Protein AF-A0A973J5B4-F1 (afdb_monomer_lite)

Foldseek 3Di:
DDPDDDDDPDDPDPPDDDDPDDDADEACCQPVVCVPVVVLPDDPVNVVVCVVVVVVVPGNYYDNDDDCNVVDD

Structure (mmCIF, N/CA/C/O backbone):
data_AF-A0A973J5B4-F1
#
_entry.id   AF-A0A973J5B4-F1
#
loop_
_atom_site.group_PDB
_atom_site.id
_atom_site.type_symbol
_atom_site.label_atom_id
_atom_site.label_alt_id
_atom_site.label_comp_id
_atom_site.label_asym_id
_atom_site.label_entity_id
_atom_site.label_seq_id
_atom_site.pdbx_PDB_ins_code
_atom_site.Cartn_x
_atom_site.Cartn_y
_atom_site.Cartn_z
_atom_site.occupancy
_atom_site.B_iso_or_equiv
_atom_site.auth_seq_id
_atom_site.auth_comp_id
_atom_site.auth_asym_id
_atom_site.auth_atom_id
_atom_site.pdbx_PDB_model_num
ATOM 1 N N . MET A 1 1 ? 0.540 24.886 31.054 1.00 47.44 1 MET A N 1
ATOM 2 C CA . MET A 1 1 ? 0.731 23.674 31.880 1.00 47.44 1 MET A CA 1
ATOM 3 C C . MET A 1 1 ? 0.120 22.527 31.105 1.00 47.44 1 MET A C 1
ATOM 5 O O . MET A 1 1 ? -1.013 22.660 30.680 1.00 47.44 1 MET A O 1
ATOM 9 N N . SER A 1 2 ? 0.945 21.526 30.808 1.00 54.66 2 SER A N 1
ATOM 10 C CA . SER A 1 2 ? 0.779 20.514 29.758 1.00 54.66 2 SER A CA 1
ATOM 11 C C . SER A 1 2 ? -0.577 19.798 29.768 1.00 54.66 2 SER A C 1
ATOM 13 O O . SER A 1 2 ? -0.951 19.228 30.794 1.00 54.66 2 SER A O 1
ATOM 15 N N . ASP A 1 3 ? -1.261 19.781 28.621 1.00 63.91 3 ASP A N 1
ATOM 16 C CA . ASP A 1 3 ? -2.319 18.817 28.316 1.00 63.91 3 ASP A CA 1
ATOM 17 C C . ASP A 1 3 ? -1.687 17.422 28.310 1.00 63.91 3 ASP A C 1
ATOM 19 O O . ASP A 1 3 ? -1.057 16.989 27.345 1.00 63.91 3 ASP A O 1
ATOM 23 N N . GLN A 1 4 ? -1.763 16.750 29.454 1.00 71.75 4 GLN A N 1
ATOM 24 C CA . GLN A 1 4 ? -1.143 15.450 29.657 1.00 71.75 4 GLN A CA 1
ATOM 25 C C . GLN A 1 4 ? -1.712 14.436 28.659 1.00 71.75 4 GLN A C 1
ATOM 27 O O . GLN A 1 4 ? -2.929 14.265 28.549 1.00 71.75 4 GLN A O 1
ATOM 32 N N . VAL A 1 5 ? -0.818 13.734 27.959 1.00 73.94 5 VAL A N 1
ATOM 33 C CA . VAL A 1 5 ? -1.158 12.564 27.147 1.00 73.94 5 VAL A CA 1
ATOM 34 C C . VAL A 1 5 ? -1.881 11.564 28.050 1.00 73.94 5 VAL A C 1
ATOM 36 O O . VAL A 1 5 ? -1.292 10.999 28.972 1.00 73.94 5 VAL A O 1
ATOM 39 N N . LYS A 1 6 ? -3.181 11.368 27.817 1.00 76.56 6 LYS A N 1
ATOM 40 C CA . LYS A 1 6 ? -3.972 10.365 28.534 1.00 76.56 6 LYS A CA 1
ATOM 41 C C . LYS A 1 6 ? -3.607 8.989 27.997 1.00 76.56 6 LYS A C 1
ATOM 43 O O . LYS A 1 6 ? -4.067 8.587 26.930 1.00 76.56 6 LYS A O 1
ATOM 48 N N . MET A 1 7 ? -2.766 8.279 28.73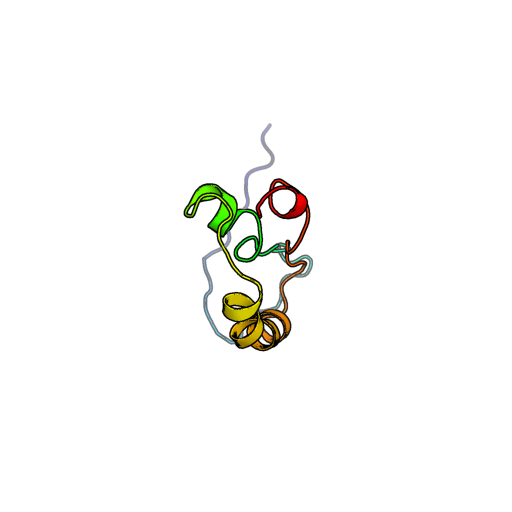8 1.00 79.56 7 MET A N 1
ATOM 49 C CA . MET A 1 7 ? -2.406 6.903 28.418 1.00 79.56 7 MET A CA 1
ATOM 50 C C . MET A 1 7 ? -3.649 6.020 28.540 1.00 79.56 7 MET A C 1
ATOM 52 O O . MET A 1 7 ? -4.338 6.041 29.558 1.00 79.56 7 MET A O 1
ATOM 56 N N . THR A 1 8 ? -3.943 5.259 27.490 1.00 75.25 8 THR A N 1
ATOM 57 C CA . THR A 1 8 ? -5.005 4.247 27.499 1.00 75.25 8 THR A CA 1
ATOM 58 C C . THR A 1 8 ? -4.337 2.879 27.632 1.00 75.25 8 THR A C 1
ATOM 60 O O . THR A 1 8 ? -3.314 2.665 26.973 1.00 75.25 8 THR A O 1
ATOM 63 N N . PRO A 1 9 ? -4.845 1.965 28.477 1.00 81.19 9 PRO A N 1
ATOM 64 C CA . PRO A 1 9 ? -4.354 0.593 28.494 1.00 81.19 9 PRO A CA 1
ATOM 65 C C . PRO A 1 9 ? -4.489 -0.017 27.097 1.00 81.19 9 PRO A C 1
ATOM 67 O O . PRO A 1 9 ? -5.477 0.208 26.398 1.00 81.19 9 PRO A O 1
ATOM 70 N N . VAL A 1 10 ? -3.460 -0.745 26.674 1.00 83.56 10 VAL A N 1
ATOM 71 C CA . VAL A 1 10 ? -3.438 -1.361 25.351 1.00 83.56 10 VAL A CA 1
ATOM 72 C C . VAL A 1 10 ? -4.397 -2.547 25.347 1.00 83.56 10 VAL A C 1
ATOM 74 O O . VAL A 1 10 ? -4.229 -3.479 26.129 1.00 83.56 10 VAL A O 1
ATOM 77 N N . ASP A 1 11 ? -5.390 -2.498 24.464 1.00 87.06 11 ASP A N 1
ATOM 78 C CA . ASP A 1 11 ? -6.405 -3.534 24.300 1.00 87.06 11 ASP A CA 1
ATOM 79 C C . ASP A 1 11 ? -6.403 -4.052 22.854 1.00 87.06 11 ASP A C 1
ATOM 81 O O . ASP A 1 11 ? -6.715 -3.320 21.906 1.00 87.06 11 ASP A O 1
ATOM 85 N N . TYR A 1 12 ? -6.013 -5.319 22.707 1.00 86.06 12 TYR A N 1
ATOM 86 C CA . TYR A 1 12 ? -5.983 -6.059 21.443 1.00 86.06 12 TYR A CA 1
ATOM 87 C C . TYR A 1 12 ? -7.149 -7.051 21.318 1.00 86.06 12 TYR A C 1
ATOM 89 O O . TYR A 1 12 ? -7.129 -7.901 20.429 1.00 86.06 12 TYR A O 1
ATOM 97 N N . SER A 1 13 ? -8.136 -6.987 22.217 1.00 91.50 13 SER A N 1
ATOM 98 C CA . SER A 1 13 ? -9.315 -7.845 22.164 1.00 91.50 13 SER A CA 1
ATOM 99 C C . SER A 1 13 ? -10.087 -7.647 20.854 1.00 91.50 13 SER A C 1
ATOM 101 O O . SER A 1 13 ? -10.132 -6.554 20.278 1.00 91.50 13 SER A O 1
ATOM 103 N N . ALA A 1 14 ? -10.684 -8.730 20.354 1.00 88.88 14 ALA A N 1
ATOM 104 C CA . ALA A 1 14 ? -11.452 -8.698 19.111 1.00 88.88 14 ALA A CA 1
ATOM 105 C C . ALA A 1 14 ? -12.737 -7.859 19.246 1.00 88.88 14 ALA A C 1
ATOM 107 O O . ALA A 1 14 ? -13.226 -7.304 18.265 1.00 88.88 14 ALA A O 1
ATOM 108 N N . ASP A 1 15 ? -13.265 -7.757 20.464 1.00 90.62 15 ASP A N 1
ATOM 109 C CA . ASP A 1 15 ? -14.478 -7.036 20.838 1.00 90.62 15 ASP A CA 1
ATOM 110 C C . ASP A 1 15 ? -14.223 -5.589 21.283 1.00 90.62 15 ASP A C 1
ATOM 112 O O . ASP A 1 15 ? -15.165 -4.894 21.677 1.00 90.62 15 ASP A O 1
ATOM 116 N N . ARG A 1 16 ? -12.982 -5.093 21.169 1.00 89.19 16 ARG A N 1
ATOM 117 C CA . ARG A 1 16 ? -12.662 -3.709 21.521 1.00 89.19 16 ARG A CA 1
ATOM 118 C C . ARG A 1 16 ? -13.590 -2.728 20.782 1.00 89.19 16 ARG A C 1
ATOM 120 O O . ARG A 1 16 ? -13.799 -2.847 19.567 1.00 89.19 16 ARG A O 1
ATOM 127 N N . PRO A 1 17 ? -14.123 -1.704 21.466 1.00 88.81 17 PRO A N 1
ATOM 128 C CA . PRO A 1 17 ? -14.995 -0.733 20.824 1.00 88.81 17 PRO A CA 1
ATOM 129 C C . PRO A 1 17 ? -14.235 0.052 19.747 1.00 88.81 17 PRO A C 1
ATOM 131 O O . PRO A 1 17 ? -13.099 0.491 19.950 1.00 88.81 17 PRO A O 1
ATOM 134 N N . LYS A 1 18 ? -14.876 0.279 18.591 1.00 86.94 18 LYS A N 1
ATOM 135 C CA . LYS A 1 18 ? -14.314 1.149 17.546 1.00 86.94 18 LYS A CA 1
ATOM 136 C C . LYS A 1 18 ? -14.097 2.555 18.112 1.00 86.94 18 LYS A C 1
ATOM 138 O O . LYS A 1 18 ? -14.984 3.127 18.745 1.00 86.94 18 LYS A O 1
ATOM 143 N N . ALA A 1 19 ? -12.922 3.128 17.859 1.00 87.31 19 ALA A N 1
ATOM 144 C CA . ALA A 1 19 ? -12.623 4.492 18.274 1.00 87.31 19 ALA A CA 1
ATOM 145 C C . ALA A 1 19 ? -13.587 5.483 17.602 1.00 87.31 19 ALA A C 1
ATOM 147 O O . ALA A 1 19 ? -13.849 5.383 16.405 1.00 87.31 19 ALA A O 1
ATOM 148 N N . LYS A 1 20 ? -14.065 6.483 18.356 1.00 90.88 20 LYS A N 1
ATOM 149 C CA . LYS A 1 20 ? -14.925 7.560 17.823 1.00 90.88 20 LYS A CA 1
ATOM 150 C C . LYS A 1 20 ? -14.258 8.324 16.671 1.00 90.88 20 LYS A C 1
ATOM 152 O O . LYS A 1 20 ? -14.940 8.790 15.767 1.00 90.88 20 LYS A O 1
ATOM 157 N N . ASN A 1 21 ? -12.935 8.464 16.727 1.00 90.81 21 ASN A N 1
ATOM 158 C CA . ASN A 1 21 ? -12.111 9.050 15.676 1.00 90.81 21 ASN A CA 1
ATOM 159 C C . ASN A 1 21 ? -10.866 8.166 15.488 1.00 90.81 21 ASN A C 1
ATOM 161 O O . ASN A 1 21 ? -9.883 8.359 16.207 1.00 90.81 21 ASN A O 1
ATOM 165 N N . PRO A 1 22 ? -10.924 7.136 14.626 1.00 90.00 22 PRO A N 1
ATOM 166 C CA . PRO A 1 22 ? -9.808 6.219 14.439 1.00 90.00 22 PRO A CA 1
ATOM 167 C C . PRO A 1 22 ? -8.639 6.914 13.738 1.00 90.00 22 PRO A C 1
ATOM 169 O O . PRO A 1 22 ? -8.829 7.807 12.909 1.00 90.00 22 PRO A O 1
ATOM 172 N N . VAL A 1 23 ? -7.419 6.470 14.048 1.00 92.50 23 VAL A N 1
ATOM 173 C CA . VAL A 1 23 ? -6.237 6.867 13.279 1.00 92.50 23 VAL A CA 1
ATOM 174 C C . VAL A 1 23 ? -6.402 6.350 11.855 1.00 92.50 23 VAL A C 1
ATOM 176 O O . VAL A 1 23 ? -6.721 5.182 11.637 1.00 92.50 23 VAL A O 1
ATOM 179 N N . LYS A 1 24 ? -6.192 7.240 10.891 1.00 95.94 24 LYS A N 1
ATOM 180 C CA . LYS A 1 24 ? -6.218 6.919 9.469 1.00 95.94 24 LYS A CA 1
ATOM 181 C C . LYS A 1 24 ? -4.839 6.430 9.055 1.00 95.94 24 LYS A C 1
ATOM 183 O O . LYS A 1 24 ? -3.854 7.117 9.309 1.00 95.94 24 LYS A O 1
ATOM 188 N N . ILE A 1 25 ? -4.789 5.262 8.429 1.00 96.81 25 ILE A N 1
ATOM 189 C CA . ILE A 1 25 ? -3.550 4.663 7.933 1.00 96.81 25 ILE A CA 1
ATOM 190 C C . ILE A 1 25 ? -3.565 4.726 6.412 1.00 96.81 25 ILE A C 1
ATOM 192 O O . ILE A 1 25 ? -4.545 4.311 5.791 1.00 96.81 25 ILE A O 1
ATOM 196 N N . MET A 1 26 ? -2.492 5.268 5.842 1.00 98.00 26 MET A N 1
ATOM 197 C CA . MET A 1 26 ? -2.225 5.236 4.411 1.00 98.00 26 MET A CA 1
ATOM 198 C C . MET A 1 26 ? -1.129 4.210 4.155 1.00 98.00 26 MET A C 1
ATOM 200 O O . MET A 1 26 ? -0.054 4.321 4.744 1.00 98.00 26 MET A O 1
ATOM 204 N N . ASP A 1 27 ? -1.409 3.218 3.317 1.00 98.00 27 ASP A N 1
ATOM 205 C CA . ASP A 1 27 ? -0.379 2.269 2.898 1.00 98.00 27 ASP A CA 1
ATOM 206 C C . ASP A 1 27 ? 0.526 2.900 1.830 1.00 98.00 27 ASP A C 1
ATOM 208 O O . ASP A 1 27 ? 0.058 3.658 0.979 1.00 98.00 27 ASP A O 1
ATOM 212 N N . LEU A 1 28 ? 1.824 2.598 1.903 1.00 97.75 28 LEU A N 1
ATOM 213 C CA . LEU A 1 28 ? 2.867 3.126 1.014 1.00 97.75 28 LEU A CA 1
ATOM 214 C C . LEU A 1 28 ? 3.569 2.021 0.217 1.00 97.75 28 LEU A C 1
ATOM 216 O O . LEU A 1 28 ? 4.520 2.290 -0.518 1.00 97.75 28 LEU A O 1
ATOM 220 N N . SER A 1 29 ? 3.148 0.768 0.379 1.00 96.94 29 SER A N 1
ATOM 221 C CA . SER A 1 29 ? 3.868 -0.400 -0.124 1.00 96.94 29 SER A CA 1
ATOM 222 C C . SER A 1 29 ? 3.974 -0.380 -1.652 1.00 96.94 29 SER A C 1
ATOM 224 O O . SER A 1 29 ? 5.032 -0.694 -2.198 1.00 96.94 29 SER A O 1
ATOM 226 N N . LEU A 1 30 ? 2.919 0.072 -2.343 1.00 96.81 30 LEU A N 1
ATOM 227 C CA . LEU A 1 30 ? 2.848 0.131 -3.810 1.00 96.81 30 LEU A CA 1
ATOM 228 C C . LEU A 1 30 ? 3.523 1.367 -4.439 1.00 96.81 30 LEU A C 1
ATOM 230 O O . LEU A 1 30 ? 3.658 1.419 -5.663 1.00 96.81 30 LEU A O 1
ATOM 234 N N . ARG A 1 31 ? 3.996 2.339 -3.644 1.00 97.88 31 ARG A N 1
ATOM 235 C CA . ARG A 1 31 ? 4.728 3.522 -4.136 1.00 97.88 31 ARG A CA 1
ATOM 236 C C . ARG A 1 31 ? 6.013 3.746 -3.349 1.00 97.88 31 ARG A C 1
ATOM 238 O O . ARG A 1 31 ? 7.076 3.303 -3.780 1.00 97.88 31 ARG A O 1
ATOM 245 N N . ASP A 1 32 ? 5.953 4.438 -2.214 1.00 98.12 32 ASP A N 1
ATOM 246 C CA . ASP A 1 32 ? 7.170 4.897 -1.534 1.00 98.12 32 ASP A CA 1
ATOM 247 C C . ASP A 1 32 ? 7.992 3.764 -0.900 1.00 98.12 32 ASP A C 1
ATOM 249 O O . ASP A 1 32 ? 9.211 3.875 -0.759 1.00 98.12 32 ASP A O 1
ATOM 253 N N . GLY A 1 33 ? 7.352 2.636 -0.579 1.00 97.38 33 GLY A N 1
ATOM 254 C CA . GLY A 1 33 ? 8.014 1.449 -0.042 1.00 97.38 33 GLY A CA 1
ATOM 255 C C . GLY A 1 33 ? 9.060 0.884 -1.003 1.00 97.38 33 GLY A C 1
ATOM 256 O O . GLY A 1 33 ? 10.243 0.804 -0.665 1.00 97.38 33 GLY A O 1
ATOM 257 N N . HIS A 1 34 ? 8.658 0.537 -2.230 1.00 97.06 34 HIS A N 1
ATOM 258 C CA . HIS A 1 34 ? 9.604 0.034 -3.236 1.00 97.06 34 HIS A CA 1
ATOM 259 C C . HIS A 1 34 ? 10.486 1.138 -3.830 1.00 97.06 34 HIS A C 1
ATOM 261 O O . HIS A 1 34 ? 11.622 0.857 -4.209 1.00 97.06 34 HIS A O 1
ATOM 267 N N . GLN A 1 35 ? 10.041 2.397 -3.826 1.00 98.00 35 GLN A N 1
ATOM 268 C CA . GLN A 1 35 ? 10.910 3.537 -4.133 1.00 98.00 35 GLN A CA 1
ATOM 269 C C . GLN A 1 35 ? 12.109 3.601 -3.172 1.00 98.00 35 GLN A C 1
ATOM 271 O O . GLN A 1 35 ? 13.245 3.767 -3.611 1.00 98.00 35 GLN A O 1
ATOM 276 N 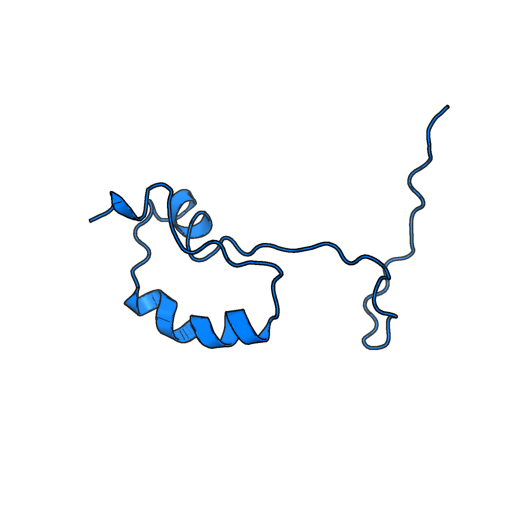N . SER A 1 36 ? 11.870 3.392 -1.875 1.00 97.75 36 SER A N 1
ATOM 277 C CA . SER A 1 36 ? 12.907 3.439 -0.838 1.00 97.75 36 SER A CA 1
ATOM 278 C C . SER A 1 36 ? 13.793 2.191 -0.809 1.00 97.75 36 SER A C 1
ATOM 280 O O . SER A 1 36 ? 14.995 2.292 -0.570 1.00 97.75 36 SER A O 1
ATOM 282 N N . LEU A 1 37 ? 13.210 1.009 -1.029 1.00 97.81 37 LEU A N 1
ATOM 283 C CA . LEU A 1 37 ? 13.890 -0.273 -0.803 1.00 97.81 37 LEU A CA 1
ATOM 284 C C . LEU A 1 37 ? 14.392 -0.948 -2.085 1.00 97.81 37 LEU A C 1
ATOM 286 O O . LEU A 1 37 ? 15.363 -1.699 -2.042 1.00 97.81 37 LEU A O 1
ATOM 290 N N . PHE A 1 38 ? 13.751 -0.680 -3.222 1.00 95.38 38 PHE A N 1
ATOM 291 C CA . PHE A 1 38 ? 13.991 -1.366 -4.496 1.00 95.38 38 PHE A CA 1
ATOM 292 C C . PHE A 1 38 ? 14.183 -0.395 -5.664 1.00 95.38 38 PHE A C 1
ATOM 294 O O . PHE A 1 38 ? 13.900 -0.743 -6.809 1.00 95.38 38 PHE A O 1
ATOM 301 N N . ALA A 1 39 ? 14.660 0.824 -5.387 1.00 96.56 39 ALA A N 1
ATOM 302 C CA . ALA A 1 39 ? 14.945 1.849 -6.395 1.00 96.56 39 ALA A CA 1
ATOM 303 C C . ALA A 1 39 ? 13.790 2.051 -7.396 1.00 96.56 39 ALA A C 1
ATOM 305 O O . ALA A 1 39 ? 14.009 2.196 -8.601 1.00 96.56 39 ALA A O 1
ATOM 306 N N . THR A 1 40 ? 12.560 2.005 -6.880 1.00 96.56 40 THR A N 1
ATOM 307 C CA . THR A 1 40 ? 11.315 2.206 -7.635 1.00 96.56 40 THR A CA 1
ATOM 308 C C . THR A 1 40 ? 11.023 1.126 -8.686 1.00 96.56 40 THR A C 1
ATOM 310 O O . THR A 1 40 ? 10.204 1.330 -9.575 1.00 96.56 40 THR A O 1
ATOM 313 N N . ARG A 1 41 ? 11.668 -0.047 -8.616 1.00 96.38 41 ARG A N 1
ATOM 314 C CA . ARG A 1 41 ? 11.528 -1.124 -9.620 1.00 96.38 41 ARG A CA 1
ATOM 315 C C . ARG A 1 41 ? 10.357 -2.080 -9.372 1.00 96.38 41 ARG A C 1
ATOM 317 O O . ARG A 1 41 ? 10.358 -3.191 -9.898 1.00 96.38 41 ARG A O 1
ATOM 324 N N . GLY A 1 42 ? 9.361 -1.684 -8.580 1.00 94.75 42 GLY A N 1
ATOM 325 C CA . GLY A 1 42 ? 8.119 -2.445 -8.454 1.00 94.75 42 GLY A CA 1
ATOM 326 C C . GLY A 1 42 ? 7.340 -2.431 -9.772 1.00 94.75 42 GLY A C 1
ATOM 327 O O . GLY A 1 42 ? 6.957 -1.363 -10.245 1.00 94.75 42 GLY A O 1
ATOM 328 N N . ARG A 1 43 ? 7.084 -3.603 -10.362 1.00 96.12 43 ARG A N 1
ATOM 329 C CA . ARG A 1 43 ? 6.308 -3.728 -11.606 1.00 96.12 43 ARG A CA 1
ATOM 330 C C . ARG A 1 43 ? 4.829 -3.918 -11.305 1.00 96.12 43 ARG A C 1
ATOM 332 O O . ARG A 1 43 ? 4.469 -4.595 -10.348 1.00 96.12 43 ARG A O 1
ATOM 339 N N . THR A 1 44 ? 3.963 -3.410 -12.177 1.00 96.25 44 THR A N 1
ATOM 340 C CA . THR A 1 44 ? 2.505 -3.548 -12.035 1.00 96.25 44 THR A CA 1
ATOM 341 C C . THR A 1 44 ? 2.051 -5.010 -11.946 1.00 96.25 44 THR A C 1
ATOM 343 O O . THR A 1 44 ? 1.161 -5.323 -11.162 1.00 96.25 44 THR A O 1
ATOM 346 N N . GLU A 1 45 ? 2.683 -5.918 -12.695 1.00 97.31 45 GLU A N 1
ATOM 347 C CA . GLU A 1 45 ? 2.370 -7.357 -12.671 1.00 97.31 45 GLU A CA 1
ATOM 348 C C . GLU A 1 45 ? 2.607 -8.013 -11.304 1.00 97.31 45 GLU A C 1
ATOM 350 O O . GLU A 1 45 ? 1.867 -8.920 -10.931 1.00 97.31 45 GL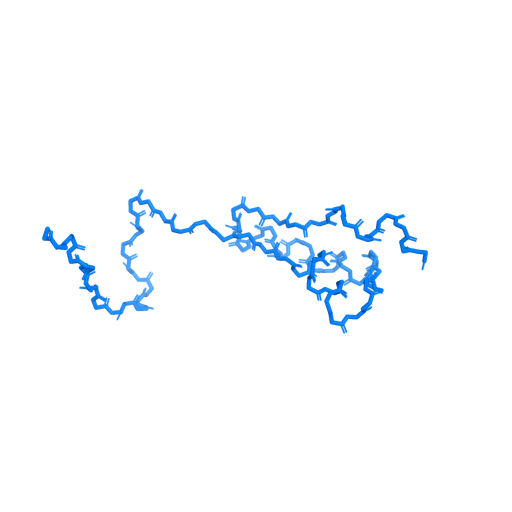U A O 1
ATOM 355 N N . ASP A 1 46 ? 3.574 -7.510 -10.533 1.00 95.94 46 ASP A N 1
ATOM 356 C CA . ASP A 1 46 ? 3.867 -7.989 -9.181 1.00 95.94 46 ASP A CA 1
ATOM 357 C C . ASP A 1 46 ? 2.885 -7.387 -8.146 1.00 95.94 46 ASP A C 1
ATOM 359 O O . ASP A 1 46 ? 2.702 -7.939 -7.062 1.00 95.94 46 ASP A O 1
ATOM 363 N N . MET A 1 47 ? 2.219 -6.271 -8.477 1.00 96.25 47 MET A N 1
ATOM 364 C CA . MET A 1 47 ? 1.274 -5.563 -7.597 1.00 96.25 47 MET A CA 1
ATOM 365 C C . MET A 1 47 ? -0.171 -6.057 -7.739 1.00 96.25 47 MET A C 1
ATOM 367 O O . MET A 1 47 ? -0.897 -6.136 -6.749 1.00 96.25 47 MET A O 1
ATOM 371 N N . ILE A 1 48 ? -0.607 -6.391 -8.959 1.00 97.12 48 ILE A N 1
ATOM 372 C CA . ILE A 1 48 ? -1.989 -6.823 -9.241 1.00 97.12 48 ILE A CA 1
ATOM 373 C C . ILE A 1 48 ? -2.456 -7.972 -8.325 1.00 97.12 48 ILE A C 1
ATOM 375 O O . ILE A 1 48 ? -3.566 -7.866 -7.803 1.00 97.12 48 ILE A O 1
ATOM 379 N N . PRO A 1 49 ? -1.655 -9.028 -8.061 1.00 97.00 49 PRO A N 1
ATOM 380 C CA . PRO A 1 49 ? -2.111 -10.164 -7.259 1.00 97.00 49 PRO A CA 1
ATOM 381 C C . PRO A 1 49 ? -2.507 -9.820 -5.817 1.00 97.00 49 PRO A C 1
ATOM 383 O O . PRO A 1 49 ? -3.260 -10.573 -5.210 1.00 97.00 49 PRO A O 1
ATOM 386 N N . VAL A 1 50 ? -1.999 -8.715 -5.255 1.00 95.69 50 VAL A N 1
ATOM 387 C CA . VAL A 1 50 ? -2.285 -8.294 -3.871 1.00 95.69 50 VAL A CA 1
ATOM 388 C C . VAL A 1 50 ? -3.267 -7.120 -3.794 1.00 95.69 50 VAL A C 1
ATOM 390 O O . VAL A 1 50 ? -3.748 -6.797 -2.712 1.00 95.69 50 VAL A O 1
ATOM 393 N N . ALA A 1 51 ? -3.606 -6.492 -4.923 1.00 94.88 51 ALA A N 1
ATOM 394 C CA . ALA A 1 51 ? -4.410 -5.271 -4.944 1.00 94.88 51 ALA A CA 1
ATOM 395 C C . ALA A 1 51 ? -5.805 -5.452 -4.315 1.00 94.88 51 ALA A C 1
ATOM 397 O O . ALA A 1 51 ? -6.233 -4.599 -3.542 1.00 94.88 51 ALA A O 1
ATOM 398 N N . GLU A 1 52 ? -6.481 -6.572 -4.591 1.00 95.75 52 GLU A N 1
ATOM 399 C CA . GLU A 1 52 ? -7.803 -6.876 -4.017 1.00 95.75 52 GLU A CA 1
ATOM 400 C C . GLU A 1 52 ? -7.728 -7.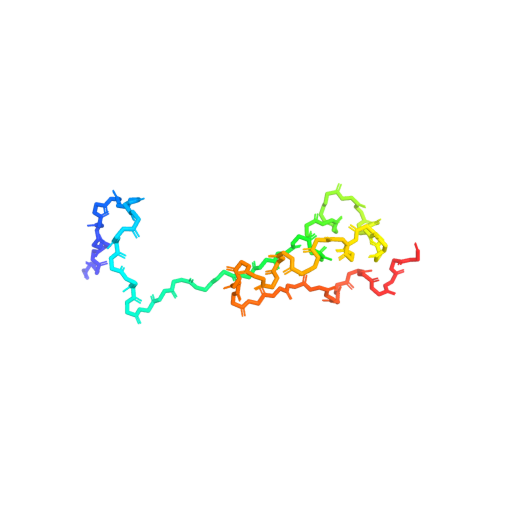066 -2.495 1.00 95.75 52 GLU A C 1
ATOM 402 O O . GLU A 1 52 ? -8.510 -6.476 -1.756 1.00 95.75 52 GLU A O 1
ATOM 407 N N . LEU A 1 53 ? -6.702 -7.772 -2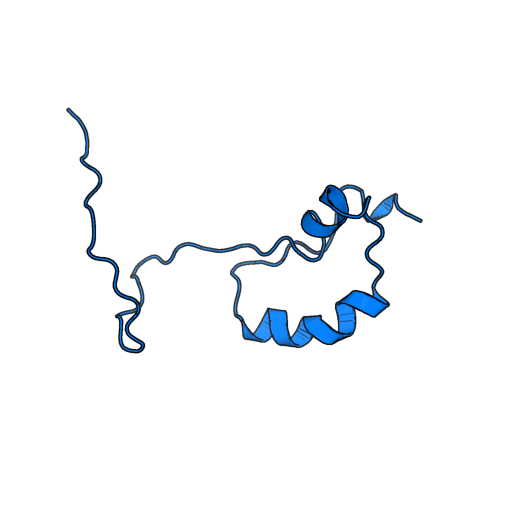.006 1.00 96.31 53 LEU A N 1
ATOM 408 C CA . LEU A 1 53 ? -6.466 -7.929 -0.569 1.00 96.31 53 LEU A CA 1
ATOM 409 C C . LEU A 1 53 ? -6.241 -6.575 0.122 1.00 96.31 53 LEU A C 1
ATOM 411 O O . LEU A 1 53 ? -6.705 -6.363 1.238 1.00 96.31 53 LEU A O 1
ATOM 415 N N . MET A 1 54 ? -5.524 -5.648 -0.519 1.00 95.88 54 MET A N 1
ATOM 416 C CA . MET A 1 54 ? -5.283 -4.321 0.054 1.00 95.88 54 MET A CA 1
ATOM 417 C C . MET A 1 54 ? -6.562 -3.483 0.178 1.00 95.88 54 MET A C 1
ATOM 419 O O . MET A 1 54 ? -6.680 -2.717 1.136 1.00 95.88 54 MET A O 1
ATOM 423 N N . ASP A 1 55 ? -7.509 -3.638 -0.751 1.00 93.81 55 ASP A N 1
ATOM 424 C CA . ASP A 1 55 ? -8.830 -3.003 -0.669 1.00 93.81 55 ASP A CA 1
ATOM 425 C C . ASP A 1 55 ? -9.650 -3.587 0.494 1.00 93.81 55 ASP A C 1
ATOM 427 O O . ASP A 1 55 ? -10.175 -2.843 1.326 1.00 93.81 55 ASP A O 1
ATOM 431 N N . GLU A 1 56 ? -9.652 -4.917 0.644 1.00 96.81 56 GLU A N 1
ATOM 432 C CA . GLU A 1 56 ? -10.353 -5.617 1.731 1.00 96.81 56 GLU A CA 1
ATOM 433 C C . GLU A 1 56 ? -9.851 -5.238 3.135 1.00 96.81 56 GLU A C 1
ATOM 435 O O . GLU A 1 56 ? -10.635 -5.208 4.089 1.00 96.81 56 GLU A O 1
ATOM 440 N N . VAL A 1 57 ? -8.560 -4.912 3.285 1.00 95.62 57 VAL A N 1
ATOM 441 C CA . VAL A 1 57 ? -7.988 -4.448 4.564 1.00 95.62 57 VAL A CA 1
ATOM 442 C C . VAL A 1 57 ? -8.631 -3.133 5.032 1.00 95.62 57 VAL A C 1
ATOM 444 O O . VAL A 1 57 ? -8.720 -2.887 6.239 1.00 95.62 57 VAL A O 1
ATOM 447 N N . GLY A 1 58 ? -9.110 -2.294 4.108 1.00 92.62 58 GLY A N 1
ATOM 448 C CA . GLY A 1 58 ? -9.835 -1.065 4.437 1.00 92.62 58 GLY A CA 1
ATOM 449 C C . GLY A 1 58 ? -8.943 0.071 4.947 1.00 92.62 58 GLY A C 1
ATOM 450 O O . GLY A 1 58 ? -9.308 0.776 5.896 1.00 92.62 58 GLY A O 1
ATOM 451 N N . PHE A 1 59 ? -7.766 0.260 4.339 1.00 96.25 59 PHE A N 1
ATOM 452 C CA . PHE A 1 59 ? -6.929 1.438 4.587 1.00 96.25 59 PHE A CA 1
ATOM 453 C C . PHE A 1 59 ? -7.684 2.741 4.286 1.00 96.25 59 PHE A C 1
ATOM 455 O O . PHE A 1 59 ? -8.614 2.782 3.484 1.00 96.25 59 PHE A O 1
ATOM 462 N N . TRP A 1 60 ? -7.267 3.845 4.912 1.00 96.94 60 TRP A N 1
ATOM 463 C CA . TRP A 1 60 ? -7.862 5.150 4.606 1.00 96.94 60 TRP A CA 1
ATOM 464 C C . TRP A 1 60 ? -7.509 5.618 3.188 1.00 96.94 60 TRP A C 1
ATOM 466 O O . TRP A 1 60 ? -8.320 6.268 2.532 1.00 96.94 60 TRP A O 1
ATOM 476 N N . ALA A 1 61 ? -6.298 5.300 2.741 1.00 97.12 61 ALA A N 1
ATOM 477 C CA . ALA A 1 61 ? -5.824 5.522 1.387 1.00 97.12 61 ALA A CA 1
ATOM 478 C C . ALA A 1 61 ? -4.695 4.532 1.086 1.00 97.12 61 ALA A C 1
ATOM 480 O O . ALA A 1 61 ? -4.060 4.000 1.999 1.00 97.12 61 ALA A O 1
ATOM 481 N N . ILE A 1 62 ? -4.417 4.331 -0.195 1.00 97.38 62 ILE A N 1
ATOM 482 C CA . ILE A 1 62 ? -3.243 3.598 -0.660 1.00 97.38 62 ILE A CA 1
ATOM 483 C C . ILE A 1 62 ? -2.493 4.541 -1.590 1.00 97.38 62 ILE A C 1
ATOM 485 O O . ILE A 1 62 ? -3.062 5.057 -2.554 1.00 97.38 62 ILE A O 1
ATOM 489 N N . GLU A 1 63 ? -1.225 4.796 -1.295 1.00 97.81 63 GLU A N 1
ATOM 490 C CA . GLU A 1 63 ? -0.361 5.536 -2.198 1.00 97.81 63 GLU A CA 1
ATOM 491 C C . GLU A 1 63 ? 0.151 4.590 -3.287 1.00 97.81 63 GLU A C 1
ATOM 493 O O . GLU A 1 63 ? 0.957 3.697 -3.030 1.00 97.81 63 GLU A O 1
ATOM 498 N N . THR A 1 64 ? -0.331 4.781 -4.514 1.00 96.00 64 THR A N 1
ATOM 499 C CA . THR A 1 64 ? -0.028 3.892 -5.649 1.00 96.00 64 THR A CA 1
ATOM 500 C C . THR A 1 64 ? 0.696 4.585 -6.796 1.00 96.00 64 THR A C 1
ATOM 502 O O . THR A 1 64 ? 1.185 3.910 -7.697 1.00 96.00 64 THR A O 1
ATOM 505 N N . TRP A 1 65 ? 0.766 5.920 -6.799 1.00 96.06 65 TRP A N 1
ATOM 506 C CA . TRP A 1 65 ? 1.211 6.689 -7.964 1.00 96.06 65 TRP A CA 1
ATOM 507 C C . TRP A 1 65 ? 1.896 8.008 -7.590 1.00 96.06 65 TRP A C 1
ATOM 509 O O . TRP A 1 65 ? 1.752 8.512 -6.475 1.00 96.06 65 TRP A O 1
ATOM 519 N N . GLY A 1 66 ? 2.644 8.575 -8.540 1.00 96.75 66 GLY A N 1
ATOM 520 C CA . GLY A 1 66 ? 3.469 9.770 -8.337 1.00 96.75 66 GLY A CA 1
ATOM 521 C C . GLY A 1 66 ? 4.891 9.447 -7.860 1.00 96.75 66 GLY A C 1
ATOM 522 O O . GLY A 1 66 ? 5.342 8.301 -7.911 1.00 96.75 66 GLY A O 1
ATOM 523 N N . GLY A 1 67 ? 5.634 10.464 -7.421 1.00 95.06 67 GLY A N 1
ATOM 524 C CA . GLY A 1 67 ? 7.053 10.304 -7.089 1.00 95.06 67 GLY A CA 1
ATOM 525 C C . GLY A 1 67 ? 7.876 9.876 -8.309 1.00 95.06 67 GLY A C 1
ATOM 526 O O . GLY A 1 67 ? 7.639 10.357 -9.416 1.00 95.06 67 GLY A O 1
ATOM 527 N N . ALA A 1 68 ? 8.819 8.955 -8.113 1.00 95.75 68 ALA A N 1
ATOM 528 C CA . ALA A 1 68 ? 9.670 8.450 -9.188 1.00 95.75 68 ALA A CA 1
ATOM 529 C C . ALA A 1 68 ? 8.973 7.402 -10.075 1.00 95.75 68 ALA A C 1
ATOM 531 O O . ALA A 1 68 ? 9.506 7.059 -11.125 1.00 95.75 68 ALA A O 1
ATOM 532 N N . THR A 1 69 ? 7.785 6.902 -9.707 1.00 94.81 69 THR A N 1
ATOM 533 C CA . THR A 1 69 ? 7.120 5.807 -10.448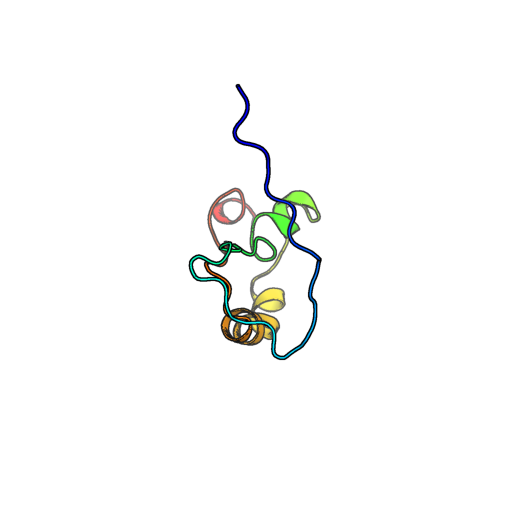 1.00 94.81 69 THR A CA 1
ATOM 534 C C . THR A 1 69 ? 6.845 6.132 -11.916 1.00 94.81 69 THR A C 1
ATOM 536 O O . THR A 1 69 ? 6.850 5.228 -12.739 1.00 94.81 69 THR A O 1
ATOM 539 N N . PHE A 1 70 ? 6.655 7.409 -12.261 1.00 93.38 70 PHE A N 1
ATOM 540 C CA . PHE A 1 70 ? 6.404 7.833 -13.641 1.00 93.38 70 PHE A CA 1
ATOM 541 C C . PHE A 1 70 ? 7.681 7.960 -14.491 1.00 93.38 70 PHE A C 1
ATOM 543 O O . PHE A 1 70 ? 7.632 7.788 -15.703 1.00 93.38 70 PHE A O 1
ATOM 550 N N . ASP A 1 71 ? 8.817 8.274 -13.864 1.00 94.19 71 ASP A N 1
ATOM 551 C CA . ASP A 1 71 ? 10.129 8.392 -14.527 1.00 94.19 71 ASP A CA 1
ATOM 552 C C . ASP A 1 71 ? 10.831 7.029 -14.662 1.00 94.19 71 ASP A C 1
ATOM 554 O O . ASP A 1 71 ? 11.682 6.805 -15.521 1.00 94.19 71 ASP A O 1
ATOM 558 N N . THR A 1 72 ? 10.466 6.084 -13.798 1.00 87.44 72 THR A N 1
ATOM 559 C CA . THR A 1 72 ? 11.123 4.784 -13.722 1.00 87.44 72 THR A CA 1
ATOM 560 C C . THR A 1 72 ? 10.647 3.885 -14.869 1.00 87.44 72 THR A C 1
ATOM 562 O O . THR A 1 72 ? 9.546 3.347 -14.812 1.00 87.44 72 THR A O 1
ATOM 565 N N . MET A 1 73 ? 11.483 3.738 -15.907 1.00 59.19 73 MET A N 1
ATOM 566 C CA . MET A 1 73 ? 11.292 2.768 -17.003 1.00 59.19 73 MET A CA 1
ATOM 567 C C . MET A 1 73 ? 11.544 1.322 -16.574 1.00 59.19 73 MET A C 1
ATOM 569 O O . MET A 1 73 ? 12.500 1.097 -15.788 1.00 59.19 73 MET A O 1
#

pLDDT: mean 90.96, std 10.41, range [47.44, 98.12]

Sequence (73 aa):
MSDQVKMTPVDYSADRPKAKNPVKIMDLSLRDGHQSLFATRGRTEDMIPVAELMDEVGFWAIETWGGATFDTM

Radius of gyration: 17.52 Å; chains: 1; bounding box: 30×34×49 Å

Secondary structure (DSSP, 8-state):
------PPPP---TTPPPPSSPPP-EE-IIIIIHHHHSTT---HHHHHHHHHHHHHHT-SEE--S-GGGGT--